Protein AF-A0A5A7MXD1-F1 (afdb_monomer_lite)

Foldseek 3Di:
DAEEEEEEDEAPPPDQPPPVVCVPPNSVVSSVLLVLLQVLVLVQVCVLCVVPPRYAYEYAYQDPVRQPPPSGPSRHYDHLDDDDPVSSVCSVCVVRVVPGVAYEYEYSNPSVDHSVNVVVCVVQSARFYQDQDDDDDDDDDDRPSDGDDPDDDPPDPDDDDDDDDDDDDDD

Sequence (171 aa):
MTGAVAVFVKTPGLTAPKTRLAASIGPDAAGEFYHHSLDAVEETVSRFLKPRADWIARWAVAEEEGVSHPRWQSFGARHTGPGDLGTRMWRIYEGLRRVHGRVFLIGADAPQLTAQHLKAAEKAWTAMILYSVRHRMGDSGCLAVGAWFPKRCGQCRAIARPMPEVIWNRP

Radius of gyration: 16.59 Å; chains: 1; bounding box: 41×43×44 Å

InterPro domains:
  IPR018641 Transferase 1, rSAM/selenodomain-associated [PF09837] (71-124)
  IPR018641 Transferase 1, rSAM/selenodomain-associated [PTHR36529] (4-124)
  IPR029044 Nucleotide-diphospho-sugar transferases [G3DSA:3.90.550.10] (2-140)
  IPR029044 Nucleotide-diphospho-sugar transferases [SSF53448] (11-133)

pLDDT: mean 75.47, std 26.31, range [23.06, 97.88]

Organism: NCBI:txid1236966

Structure (mmCIF, N/CA/C/O backbone):
data_AF-A0A5A7MXD1-F1
#
_entry.id   AF-A0A5A7MXD1-F1
#
loop_
_atom_site.group_PDB
_atom_site.id
_atom_site.type_symbol
_atom_site.label_atom_id
_atom_site.label_alt_id
_atom_site.label_comp_id
_atom_site.label_asym_id
_atom_site.label_entity_id
_atom_site.label_seq_id
_atom_site.pdbx_PDB_ins_code
_atom_site.Cartn_x
_atom_site.Cartn_y
_atom_site.Cartn_z
_atom_site.occupancy
_atom_site.B_iso_or_equiv
_atom_site.auth_seq_id
_atom_site.auth_comp_id
_atom_site.auth_asym_id
_atom_site.auth_atom_id
_atom_site.pdbx_PDB_model_num
ATOM 1 N N . MET A 1 1 ? -9.290 1.743 19.566 1.00 77.38 1 MET A N 1
ATOM 2 C CA . MET A 1 1 ? -8.172 2.705 19.398 1.00 77.38 1 MET A CA 1
ATOM 3 C C . MET A 1 1 ? -7.897 2.717 17.919 1.00 77.38 1 MET A C 1
ATOM 5 O O . MET A 1 1 ? -7.536 1.668 17.403 1.00 77.38 1 MET A O 1
ATOM 9 N N . THR A 1 2 ? -8.085 3.856 17.257 1.00 93.12 2 THR A N 1
ATOM 10 C CA . THR A 1 2 ? -8.047 3.906 15.793 1.00 93.12 2 THR A CA 1
ATOM 11 C C . THR A 1 2 ? -6.670 3.532 15.246 1.00 93.12 2 THR A C 1
ATOM 13 O O . THR A 1 2 ? -5.638 3.835 15.859 1.00 93.12 2 THR A O 1
ATOM 16 N N . GLY A 1 3 ? -6.649 2.891 14.079 1.00 93.44 3 GLY A N 1
ATOM 17 C CA . GLY A 1 3 ? -5.417 2.452 13.430 1.00 93.44 3 GLY A CA 1
ATOM 18 C C . GLY A 1 3 ? -5.383 2.735 11.933 1.00 93.44 3 GLY A C 1
ATOM 19 O O . GLY A 1 3 ? -6.415 2.921 11.292 1.00 93.44 3 GLY A O 1
ATOM 20 N N . ALA A 1 4 ? -4.183 2.776 11.365 1.00 95.50 4 ALA A N 1
ATOM 21 C CA . ALA A 1 4 ? -3.983 2.937 9.933 1.00 95.50 4 ALA A CA 1
ATOM 22 C C . ALA A 1 4 ? -2.896 1.997 9.409 1.00 95.50 4 ALA A C 1
ATOM 24 O O . ALA A 1 4 ? -1.856 1.824 10.044 1.00 95.50 4 ALA A O 1
ATOM 25 N N . VAL A 1 5 ? -3.114 1.435 8.223 1.00 95.88 5 VAL A N 1
ATOM 26 C CA . VAL A 1 5 ? -2.112 0.683 7.461 1.00 95.88 5 VAL A CA 1
ATOM 27 C C . VAL A 1 5 ? -1.791 1.449 6.181 1.00 95.88 5 VAL A C 1
ATOM 29 O O . VAL A 1 5 ? -2.646 1.605 5.316 1.00 95.88 5 VAL A O 1
ATOM 32 N N . ALA A 1 6 ? -0.563 1.933 6.038 1.00 96.69 6 ALA A N 1
ATOM 33 C CA . ALA A 1 6 ? -0.080 2.522 4.797 1.00 96.69 6 ALA A CA 1
ATOM 34 C C . ALA A 1 6 ? 0.698 1.481 3.995 1.00 96.69 6 ALA A C 1
ATOM 36 O O . ALA A 1 6 ? 1.716 0.973 4.467 1.00 96.69 6 ALA A O 1
ATOM 37 N N . VAL A 1 7 ? 0.244 1.194 2.779 1.00 96.38 7 VAL A N 1
ATOM 38 C CA . VAL A 1 7 ? 0.881 0.238 1.871 1.00 96.38 7 VAL A CA 1
ATOM 39 C C . VAL A 1 7 ? 1.630 0.999 0.790 1.00 96.38 7 VAL A C 1
ATOM 41 O O . VAL A 1 7 ? 1.019 1.663 -0.044 1.00 96.38 7 VAL A O 1
ATOM 44 N N . PHE A 1 8 ? 2.955 0.933 0.809 1.00 94.88 8 PHE A N 1
ATOM 45 C CA . PHE A 1 8 ? 3.789 1.657 -0.138 1.00 94.88 8 PHE A CA 1
ATOM 46 C C . PHE A 1 8 ? 3.901 0.925 -1.464 1.00 94.88 8 PHE A C 1
ATOM 48 O O . PHE A 1 8 ? 4.325 -0.235 -1.526 1.00 94.88 8 PHE A O 1
ATOM 55 N N . VAL A 1 9 ? 3.561 1.644 -2.528 1.00 94.62 9 VAL A N 1
ATOM 56 C CA . VAL A 1 9 ? 3.424 1.107 -3.880 1.00 94.62 9 VAL A CA 1
ATOM 57 C C . VAL A 1 9 ? 4.072 2.012 -4.914 1.00 94.62 9 VAL A C 1
ATOM 59 O O . VAL A 1 9 ? 4.235 3.215 -4.711 1.00 94.62 9 VAL A O 1
ATOM 62 N N . LYS A 1 10 ? 4.425 1.397 -6.038 1.00 93.44 10 LYS A N 1
ATOM 63 C CA . LYS A 1 10 ? 4.695 2.070 -7.300 1.00 93.44 10 LYS A CA 1
ATOM 64 C C . LYS A 1 10 ? 3.582 1.721 -8.268 1.00 93.44 10 LYS A C 1
ATOM 66 O O . LYS A 1 10 ? 3.098 0.592 -8.269 1.00 93.44 10 LYS A O 1
ATOM 71 N N . THR A 1 11 ? 3.179 2.669 -9.090 1.00 94.38 11 THR A N 1
ATOM 72 C CA . THR A 1 11 ? 2.104 2.457 -10.060 1.00 94.38 11 THR A CA 1
ATOM 73 C C . THR A 1 11 ? 2.590 1.573 -11.206 1.00 94.38 11 THR A C 1
ATOM 75 O O . THR A 1 11 ? 3.572 1.938 -11.865 1.00 94.38 11 THR A O 1
ATOM 78 N N . PRO A 1 12 ? 1.943 0.412 -11.454 1.00 90.75 12 PRO A N 1
ATOM 79 C CA . PRO A 1 12 ? 2.268 -0.417 -12.608 1.00 90.75 12 PRO A CA 1
ATOM 80 C C . PRO A 1 12 ? 2.231 0.406 -13.899 1.00 90.75 12 PRO A C 1
ATOM 82 O O . PRO A 1 12 ? 1.327 1.211 -14.096 1.00 90.75 12 PRO A O 1
ATOM 85 N N . GLY A 1 13 ? 3.240 0.242 -14.753 1.00 86.56 13 GLY A N 1
ATOM 86 C CA . GLY A 1 13 ? 3.360 0.980 -16.015 1.00 86.56 13 GLY A CA 1
ATOM 87 C C . GLY A 1 13 ? 4.001 2.373 -15.926 1.00 86.56 13 GLY A C 1
ATOM 88 O O . GLY A 1 13 ? 4.506 2.839 -16.940 1.00 86.56 13 GLY A O 1
ATOM 89 N N . LEU A 1 14 ? 4.068 3.020 -14.752 1.00 87.12 14 LEU A N 1
ATOM 90 C CA . LEU A 1 14 ? 4.726 4.335 -14.622 1.00 87.12 14 LEU A CA 1
ATOM 91 C C . LEU A 1 14 ? 6.211 4.229 -14.289 1.00 87.12 14 LEU A C 1
ATOM 93 O O . LEU A 1 14 ? 7.042 4.954 -14.824 1.00 87.12 14 LEU A O 1
ATOM 97 N N . THR A 1 15 ? 6.563 3.340 -13.367 1.00 81.38 15 THR A N 1
ATOM 98 C CA . THR A 1 15 ? 7.953 3.127 -12.964 1.00 81.38 15 THR A CA 1
ATOM 99 C C . THR A 1 15 ? 8.199 1.643 -12.820 1.00 81.38 15 THR A C 1
ATOM 101 O O . THR A 1 15 ? 7.475 0.976 -12.086 1.00 81.38 15 THR A O 1
ATOM 104 N N . ALA A 1 16 ? 9.258 1.139 -13.463 1.00 73.12 16 ALA A N 1
ATOM 105 C CA . ALA A 1 16 ? 9.643 -0.264 -13.375 1.00 73.12 16 ALA A CA 1
ATOM 106 C C . ALA A 1 16 ? 9.807 -0.686 -11.899 1.00 73.12 16 ALA A C 1
ATOM 108 O O . ALA A 1 16 ? 10.719 -0.207 -11.199 1.00 73.12 16 ALA A O 1
ATOM 109 N N . PRO A 1 17 ? 8.924 -1.554 -11.376 1.00 69.44 17 PRO A N 1
ATOM 110 C CA . PRO A 1 17 ? 9.089 -2.085 -10.041 1.00 69.44 17 PRO A CA 1
ATOM 111 C C . PRO A 1 17 ? 10.246 -3.091 -10.055 1.00 69.44 17 PRO A C 1
ATOM 113 O O . PRO A 1 17 ? 10.537 -3.736 -11.055 1.00 69.44 17 PRO A O 1
ATOM 116 N N . LYS A 1 18 ? 10.928 -3.229 -8.914 1.00 75.56 18 LYS A N 1
ATOM 117 C CA . LYS A 1 18 ? 11.862 -4.341 -8.665 1.00 75.56 18 LYS A CA 1
ATOM 118 C C . LYS A 1 18 ? 12.961 -4.530 -9.724 1.00 75.56 18 LYS A C 1
ATOM 120 O O . LYS A 1 18 ? 13.306 -5.659 -10.039 1.00 75.56 18 LYS A O 1
ATOM 125 N N . THR A 1 19 ? 13.607 -3.454 -10.171 1.00 78.06 19 THR A N 1
ATOM 126 C CA . THR A 1 19 ? 14.724 -3.493 -11.145 1.00 78.06 19 THR A CA 1
ATOM 127 C C . THR A 1 19 ? 15.810 -4.532 -10.829 1.00 78.06 19 THR A C 1
ATOM 129 O O . THR A 1 19 ? 16.324 -5.196 -11.722 1.00 78.06 19 THR A O 1
ATOM 132 N N . ARG A 1 20 ? 16.120 -4.745 -9.544 1.00 79.75 20 ARG A N 1
ATOM 133 C CA . ARG A 1 20 ? 17.055 -5.790 -9.092 1.00 79.75 20 ARG A CA 1
ATOM 134 C C . ARG A 1 20 ? 16.528 -7.222 -9.267 1.00 79.75 20 ARG A C 1
ATOM 136 O O . ARG A 1 20 ? 17.327 -8.112 -9.515 1.00 79.75 20 ARG A O 1
ATOM 143 N N . LEU A 1 21 ? 15.223 -7.448 -9.106 1.00 78.88 21 LEU A N 1
ATOM 144 C CA . LEU A 1 21 ? 14.584 -8.741 -9.381 1.00 78.88 21 LEU A CA 1
ATOM 145 C C . LEU A 1 21 ? 14.474 -8.960 -10.893 1.00 78.88 21 LEU A C 1
ATOM 147 O O . LEU A 1 21 ? 14.804 -10.037 -11.378 1.00 78.88 21 LEU A O 1
ATOM 151 N N . ALA A 1 22 ? 14.111 -7.914 -11.639 1.00 84.25 22 ALA A N 1
ATOM 152 C CA . ALA A 1 22 ? 14.071 -7.941 -13.097 1.00 84.25 22 ALA A CA 1
ATOM 153 C C . ALA A 1 22 ? 15.432 -8.319 -13.703 1.00 84.25 22 ALA A C 1
ATOM 155 O O . ALA A 1 22 ? 15.483 -9.086 -14.656 1.00 84.25 22 ALA A O 1
ATOM 156 N N . ALA A 1 23 ? 16.538 -7.871 -13.100 1.00 87.81 23 ALA A N 1
ATOM 157 C CA . ALA A 1 23 ? 17.883 -8.272 -13.512 1.00 87.81 23 ALA A CA 1
ATOM 158 C C . ALA A 1 23 ? 18.167 -9.781 -13.348 1.00 87.81 23 ALA A C 1
ATOM 160 O O . ALA A 1 23 ? 19.079 -10.290 -13.989 1.00 87.81 23 ALA A O 1
ATOM 161 N N . SER A 1 24 ? 17.418 -10.491 -12.495 1.00 88.19 24 SER A N 1
ATOM 162 C CA . SER A 1 24 ? 17.582 -11.936 -12.275 1.00 88.19 24 SER A CA 1
ATOM 163 C C . SER A 1 24 ? 16.565 -12.809 -13.008 1.00 88.19 24 SER A C 1
ATOM 165 O O . SER A 1 24 ? 16.939 -13.874 -13.480 1.00 88.19 24 SER A O 1
ATOM 167 N N . ILE A 1 25 ? 15.294 -12.393 -13.081 1.00 86.50 25 ILE A N 1
ATOM 168 C CA . ILE A 1 25 ? 14.196 -13.221 -13.622 1.00 86.50 25 ILE A CA 1
ATOM 169 C C . ILE A 1 25 ? 13.543 -12.624 -14.875 1.00 86.50 25 ILE A C 1
ATOM 171 O O . ILE A 1 25 ? 12.582 -13.179 -15.392 1.00 86.50 25 ILE A O 1
ATOM 175 N N . GLY A 1 26 ? 14.059 -11.497 -15.366 1.00 89.31 26 GLY A N 1
ATOM 176 C CA . GLY A 1 26 ? 13.472 -10.745 -16.469 1.00 89.31 26 GLY A CA 1
ATOM 177 C C . GLY A 1 26 ? 12.404 -9.738 -16.013 1.00 89.31 26 GLY A C 1
ATOM 178 O O . GLY A 1 26 ? 11.817 -9.882 -14.934 1.00 89.31 26 GLY A O 1
ATOM 179 N N . PRO A 1 27 ? 12.167 -8.678 -16.807 1.00 87.19 27 PRO A N 1
ATOM 180 C CA . PRO A 1 27 ? 11.205 -7.625 -16.483 1.00 87.19 27 PRO A CA 1
ATOM 181 C C . PRO A 1 27 ? 9.763 -8.137 -16.403 1.00 87.19 27 PRO A C 1
ATOM 183 O O . PRO A 1 27 ? 9.044 -7.720 -15.498 1.00 87.19 27 PRO A O 1
ATOM 186 N N . ASP A 1 28 ? 9.373 -9.070 -17.274 1.00 89.38 28 ASP A N 1
ATOM 187 C CA . ASP A 1 28 ? 8.002 -9.588 -17.336 1.00 89.38 28 ASP A CA 1
ATOM 188 C C . ASP A 1 28 ? 7.654 -10.383 -16.074 1.00 89.38 28 ASP A C 1
ATOM 190 O O . ASP A 1 28 ? 6.724 -10.025 -15.353 1.00 89.38 28 ASP A O 1
ATOM 194 N N . ALA A 1 29 ? 8.482 -11.370 -15.715 1.00 89.19 29 ALA A N 1
ATOM 195 C CA . ALA A 1 29 ? 8.286 -12.160 -14.499 1.00 89.19 29 ALA A CA 1
ATOM 196 C C . ALA A 1 29 ? 8.376 -11.302 -13.221 1.00 89.19 29 ALA A C 1
ATOM 198 O O . ALA A 1 29 ? 7.671 -11.548 -12.241 1.00 89.19 29 ALA A O 1
ATOM 199 N N . ALA A 1 30 ? 9.219 -10.263 -13.209 1.00 88.75 30 ALA A N 1
ATOM 200 C CA . ALA A 1 30 ? 9.266 -9.310 -12.100 1.00 88.75 30 ALA A CA 1
ATOM 201 C C . ALA A 1 30 ? 7.998 -8.441 -12.018 1.00 88.75 30 ALA A C 1
ATOM 203 O O . ALA A 1 30 ? 7.563 -8.100 -10.913 1.00 88.75 30 ALA A O 1
ATOM 204 N N . GLY A 1 31 ? 7.408 -8.096 -13.164 1.00 90.25 31 GLY A N 1
ATOM 205 C CA . GLY A 1 31 ? 6.117 -7.425 -13.269 1.00 90.25 31 GLY A CA 1
ATOM 206 C C . GLY A 1 31 ? 4.986 -8.298 -12.736 1.00 90.25 31 GLY A C 1
ATOM 207 O O . GLY A 1 31 ? 4.272 -7.871 -11.829 1.00 90.25 31 GLY A O 1
ATOM 208 N N . GLU A 1 32 ? 4.871 -9.538 -13.213 1.00 91.75 32 GLU A N 1
ATOM 209 C CA . GLU A 1 32 ? 3.882 -10.517 -12.736 1.00 91.75 32 GLU A CA 1
ATOM 210 C C . GLU A 1 32 ? 4.010 -10.765 -11.231 1.00 91.75 32 GLU A C 1
ATOM 212 O O . GLU A 1 32 ? 3.027 -10.672 -10.494 1.00 91.75 32 GLU A O 1
ATOM 217 N N . PHE A 1 33 ? 5.236 -10.975 -10.739 1.00 91.19 33 PHE A N 1
ATOM 218 C CA . PHE A 1 33 ? 5.500 -11.090 -9.306 1.00 91.19 33 PHE A CA 1
ATOM 219 C C . PHE A 1 33 ? 4.993 -9.867 -8.537 1.00 91.19 33 PHE A C 1
ATOM 221 O O . PHE A 1 33 ? 4.407 -10.008 -7.461 1.00 91.19 33 PHE A O 1
ATOM 228 N N . TYR A 1 34 ? 5.214 -8.659 -9.062 1.00 92.06 34 TYR A N 1
ATOM 229 C CA . TYR A 1 34 ? 4.740 -7.442 -8.418 1.00 92.06 34 TYR A CA 1
ATOM 230 C C . TYR A 1 34 ? 3.210 -7.366 -8.394 1.00 92.06 34 TYR A C 1
ATOM 232 O O . TYR A 1 34 ? 2.650 -7.050 -7.346 1.00 92.06 34 TYR A O 1
ATOM 240 N N . HIS A 1 35 ? 2.538 -7.713 -9.493 1.00 93.50 35 HIS A N 1
ATOM 241 C CA . HIS A 1 35 ? 1.077 -7.772 -9.557 1.00 93.50 35 HIS A CA 1
ATOM 242 C C . HIS A 1 35 ? 0.498 -8.766 -8.545 1.00 93.50 35 HIS A C 1
ATOM 244 O O . HIS A 1 35 ? -0.321 -8.375 -7.716 1.00 93.50 35 HIS A O 1
ATOM 250 N N . HIS A 1 36 ? 1.007 -9.998 -8.506 1.00 94.81 36 HIS A N 1
ATOM 251 C CA . HIS A 1 36 ? 0.577 -10.991 -7.519 1.00 94.81 36 HIS A CA 1
ATOM 252 C C . HIS A 1 36 ? 0.875 -10.568 -6.077 1.00 94.81 36 HIS A C 1
ATOM 254 O O . HIS A 1 36 ? 0.086 -10.832 -5.170 1.00 94.81 36 HIS A O 1
ATOM 260 N N . SER A 1 37 ? 1.994 -9.875 -5.851 1.00 93.88 37 SER A N 1
ATOM 261 C CA . SER A 1 37 ? 2.319 -9.340 -4.527 1.00 93.88 37 SER A CA 1
ATOM 262 C C . SER A 1 37 ? 1.331 -8.263 -4.084 1.00 93.88 37 SER A C 1
ATOM 264 O O . SER A 1 37 ? 0.936 -8.252 -2.917 1.00 93.88 37 SER A O 1
ATOM 266 N N . LEU A 1 38 ? 0.896 -7.391 -5.001 1.00 95.19 38 LEU A N 1
ATOM 267 C CA . LEU A 1 38 ? -0.130 -6.387 -4.719 1.00 95.19 38 LEU A CA 1
ATOM 268 C C . LEU A 1 38 ? -1.442 -7.045 -4.299 1.00 95.19 38 LEU A C 1
ATOM 270 O O . LEU A 1 38 ? -1.998 -6.661 -3.272 1.00 95.19 38 LEU A O 1
ATOM 274 N N . ASP A 1 39 ? -1.889 -8.055 -5.045 1.00 96.94 39 ASP A N 1
ATOM 275 C CA . ASP A 1 39 ? -3.135 -8.773 -4.765 1.00 96.94 39 ASP A CA 1
ATOM 276 C C . ASP A 1 39 ? -3.080 -9.471 -3.396 1.00 96.94 39 ASP A C 1
ATOM 278 O O . ASP A 1 39 ? -3.980 -9.311 -2.570 1.00 96.94 39 ASP A O 1
ATOM 282 N N . ALA A 1 40 ? -1.981 -10.174 -3.103 1.00 96.38 40 ALA A N 1
ATOM 283 C CA . ALA A 1 40 ? -1.794 -10.877 -1.833 1.00 96.38 40 ALA A CA 1
ATOM 284 C C . ALA A 1 40 ? -1.743 -9.924 -0.624 1.00 96.38 40 ALA A C 1
ATOM 286 O O . ALA A 1 40 ? -2.324 -10.202 0.435 1.00 96.38 40 ALA A O 1
ATOM 287 N N . VAL A 1 41 ? -1.055 -8.785 -0.761 1.00 95.88 41 VAL A N 1
ATOM 288 C CA . VAL A 1 41 ? -0.970 -7.774 0.302 1.00 95.88 41 VAL A CA 1
ATOM 289 C C . VAL A 1 41 ? -2.319 -7.089 0.502 1.00 95.88 41 VAL A C 1
ATOM 291 O O . VAL A 1 41 ? -2.745 -6.917 1.645 1.00 95.88 41 VAL A O 1
ATOM 294 N N . GLU A 1 42 ? -3.014 -6.733 -0.574 1.00 97.38 42 GLU A N 1
ATOM 295 C CA . GLU A 1 42 ? -4.354 -6.152 -0.517 1.00 97.38 42 GLU A CA 1
ATOM 296 C C . GLU A 1 42 ? -5.348 -7.084 0.172 1.00 97.38 42 GLU A C 1
ATOM 298 O O . GLU A 1 42 ? -6.060 -6.667 1.091 1.00 97.38 42 GLU A O 1
ATOM 303 N N . GLU A 1 43 ? -5.366 -8.360 -0.205 1.00 97.62 43 GLU A N 1
ATOM 304 C CA . GLU A 1 43 ? -6.215 -9.356 0.434 1.00 97.62 43 GLU A CA 1
ATOM 305 C C . GLU A 1 43 ? -5.881 -9.488 1.926 1.00 97.62 43 GLU A C 1
ATOM 307 O O . GLU A 1 43 ? -6.771 -9.488 2.783 1.00 97.62 43 GLU A O 1
ATOM 312 N N . THR A 1 44 ? -4.594 -9.549 2.263 1.00 96.38 44 THR A N 1
ATOM 313 C CA . THR A 1 44 ? -4.129 -9.644 3.648 1.00 96.38 44 THR A CA 1
ATOM 314 C C . THR A 1 44 ? -4.567 -8.451 4.491 1.00 96.38 44 THR A C 1
ATOM 316 O O . THR A 1 44 ? -5.078 -8.635 5.602 1.00 96.38 44 THR A O 1
ATOM 319 N N . VAL A 1 45 ? -4.397 -7.234 3.974 1.00 96.69 45 VAL A N 1
ATOM 320 C CA . VAL A 1 45 ? -4.824 -6.005 4.648 1.00 96.69 45 VAL A CA 1
ATOM 321 C C . VAL A 1 45 ? -6.343 -5.988 4.786 1.00 96.69 45 VAL A C 1
ATOM 323 O O . VAL A 1 45 ? -6.843 -5.767 5.886 1.00 96.69 45 VAL A O 1
ATOM 326 N N . SER A 1 46 ? -7.087 -6.335 3.738 1.00 97.06 46 SER A N 1
ATOM 327 C CA . SER A 1 46 ? -8.555 -6.404 3.770 1.00 97.06 46 SER A CA 1
ATOM 328 C C . SER A 1 46 ? -9.064 -7.387 4.829 1.00 97.06 46 SER A C 1
ATOM 330 O O . SER A 1 46 ? -9.935 -7.054 5.635 1.00 97.06 46 SER A O 1
ATOM 332 N N . ARG A 1 47 ? -8.472 -8.586 4.910 1.00 96.88 47 ARG A N 1
ATOM 333 C CA . ARG A 1 47 ? -8.781 -9.594 5.941 1.00 96.88 47 ARG A CA 1
ATOM 334 C C . ARG A 1 47 ? -8.453 -9.100 7.352 1.00 96.88 47 ARG A C 1
ATOM 336 O O . ARG A 1 47 ? -9.161 -9.436 8.302 1.00 96.88 47 ARG A O 1
ATOM 343 N N . PHE A 1 48 ? -7.384 -8.322 7.508 1.00 95.50 48 PHE A N 1
ATOM 344 C CA . PHE A 1 48 ? -7.026 -7.705 8.784 1.00 95.50 48 PHE A CA 1
ATOM 345 C C . PHE A 1 48 ? -8.003 -6.590 9.186 1.00 95.50 48 PHE A C 1
ATOM 347 O O . PHE A 1 48 ? -8.362 -6.507 10.362 1.00 95.50 48 PHE A O 1
ATOM 354 N N . LEU A 1 49 ? -8.478 -5.787 8.235 1.00 96.00 49 LEU A N 1
ATOM 355 C CA . LEU A 1 49 ? -9.419 -4.693 8.479 1.00 96.00 49 LEU A CA 1
ATOM 356 C C . LEU A 1 49 ? -10.859 -5.160 8.712 1.00 96.00 49 LEU A C 1
ATOM 358 O O . LEU A 1 49 ? -11.569 -4.532 9.484 1.00 96.00 49 LEU A O 1
ATOM 362 N N . LYS A 1 50 ? -11.295 -6.272 8.103 1.00 95.81 50 LYS A N 1
ATOM 363 C CA . LYS A 1 50 ? -12.687 -6.759 8.179 1.00 95.81 50 LYS A CA 1
ATOM 364 C C . LYS A 1 50 ? -13.289 -6.786 9.602 1.00 95.81 50 LYS A C 1
ATOM 366 O O . LYS A 1 50 ? -14.416 -6.331 9.754 1.00 95.81 50 LYS A O 1
ATOM 371 N N . PRO A 1 51 ? -12.596 -7.277 10.651 1.00 95.56 51 PRO A N 1
ATOM 372 C CA . PRO A 1 51 ? -13.117 -7.237 12.022 1.00 95.56 51 PRO A CA 1
ATOM 373 C C . PRO A 1 51 ? -12.804 -5.933 12.795 1.00 95.56 51 PRO A C 1
ATOM 375 O O . PRO A 1 51 ? -13.018 -5.894 14.003 1.00 95.56 51 PRO A O 1
ATOM 378 N N . ARG A 1 52 ? -12.245 -4.894 12.156 1.00 93.25 52 ARG A N 1
ATOM 379 C CA . ARG A 1 52 ? -11.717 -3.665 12.784 1.00 93.25 52 ARG A CA 1
ATOM 380 C C . ARG A 1 52 ? -12.325 -2.405 12.161 1.00 93.25 52 ARG A C 1
ATOM 382 O O . ARG A 1 52 ? -11.723 -1.781 11.293 1.00 93.25 52 ARG A O 1
ATOM 389 N N . ALA A 1 53 ? -13.499 -2.003 12.644 1.00 92.25 53 ALA A N 1
ATOM 390 C CA . ALA A 1 53 ? -14.203 -0.822 12.135 1.00 92.25 53 ALA A CA 1
ATOM 391 C C . ALA A 1 53 ? -13.455 0.508 12.368 1.00 92.25 53 ALA A C 1
ATOM 393 O O . ALA A 1 53 ? -13.675 1.473 11.644 1.00 92.25 53 ALA A O 1
ATOM 394 N N . ASP A 1 54 ? -12.563 0.574 13.363 1.00 94.56 54 ASP A N 1
ATOM 395 C CA . ASP A 1 54 ? -11.766 1.759 13.698 1.00 94.56 54 ASP A CA 1
ATOM 396 C C . ASP A 1 54 ? -10.396 1.802 12.994 1.00 94.56 54 ASP A C 1
ATOM 398 O O . ASP A 1 54 ? -9.566 2.670 13.289 1.00 94.56 54 ASP A O 1
ATOM 402 N N . TRP A 1 55 ? -10.151 0.886 12.052 1.00 96.12 55 TRP A N 1
ATOM 403 C CA . TRP A 1 55 ? -8.937 0.850 11.246 1.00 96.12 55 TRP A CA 1
ATOM 404 C C . TRP A 1 55 ? -9.197 1.206 9.787 1.00 96.12 55 TRP A C 1
ATOM 406 O O . TRP A 1 55 ? -10.205 0.825 9.201 1.00 96.12 55 TRP A O 1
ATOM 416 N N . ILE A 1 56 ? -8.225 1.879 9.179 1.00 97.00 56 ILE A N 1
ATOM 417 C CA . ILE A 1 56 ? -8.218 2.169 7.744 1.00 97.00 56 ILE A CA 1
ATOM 418 C C . ILE A 1 56 ? -6.951 1.629 7.083 1.00 97.00 56 ILE A C 1
ATOM 420 O O . ILE A 1 56 ? -5.928 1.422 7.739 1.00 97.00 56 ILE A O 1
ATOM 424 N N . ALA A 1 57 ? -6.988 1.469 5.765 1.00 97.31 57 ALA A N 1
ATOM 425 C CA . ALA A 1 57 ? -5.785 1.362 4.950 1.00 97.31 57 ALA A CA 1
ATOM 426 C C . ALA A 1 57 ? -5.667 2.557 4.005 1.00 97.31 57 ALA A C 1
ATOM 428 O O . ALA A 1 57 ? -6.640 3.276 3.788 1.00 97.31 57 ALA A O 1
ATOM 429 N N . ARG A 1 58 ? -4.463 2.771 3.468 1.00 97.69 58 ARG A N 1
ATOM 430 C CA . ARG A 1 58 ? -4.169 3.712 2.384 1.00 97.69 58 ARG A CA 1
ATOM 431 C C . ARG A 1 58 ? -3.067 3.167 1.489 1.00 97.69 58 ARG A C 1
ATOM 433 O O . ARG A 1 58 ? -2.053 2.679 1.989 1.00 97.69 58 ARG A O 1
ATOM 440 N N . TRP A 1 59 ? -3.213 3.352 0.184 1.00 97.88 59 TRP A N 1
ATOM 441 C CA . TRP A 1 59 ? -2.115 3.202 -0.765 1.00 97.88 59 TRP A CA 1
ATOM 442 C C . TRP A 1 59 ? -1.219 4.443 -0.699 1.00 97.88 59 TRP A C 1
ATOM 444 O O . TRP A 1 59 ? -1.654 5.560 -0.980 1.00 97.88 59 TRP A O 1
ATOM 454 N N . ALA A 1 60 ? 0.035 4.258 -0.299 1.00 97.38 60 ALA A N 1
ATOM 455 C CA . ALA A 1 60 ? 1.069 5.284 -0.292 1.00 97.38 60 ALA A CA 1
ATOM 456 C C . ALA A 1 60 ? 1.838 5.209 -1.621 1.00 97.38 60 ALA A C 1
ATOM 458 O O . ALA A 1 60 ? 2.805 4.457 -1.760 1.00 97.38 60 ALA A O 1
ATOM 459 N N . VAL A 1 61 ? 1.356 5.956 -2.613 1.00 97.19 61 VAL A N 1
ATOM 460 C CA . VAL A 1 61 ? 1.808 5.885 -4.008 1.00 97.19 61 VAL A CA 1
ATOM 461 C C . VAL A 1 61 ? 3.054 6.740 -4.206 1.00 97.19 61 VAL A C 1
ATOM 463 O O . VAL A 1 61 ? 3.088 7.903 -3.801 1.00 97.19 61 VAL A O 1
ATOM 466 N N . ALA A 1 62 ? 4.094 6.156 -4.795 1.00 94.50 62 ALA A N 1
ATOM 467 C CA . ALA A 1 62 ? 5.381 6.813 -4.985 1.00 94.50 62 ALA A CA 1
ATOM 468 C C . ALA A 1 62 ? 5.362 7.907 -6.063 1.00 94.50 62 ALA A C 1
ATOM 470 O O . ALA A 1 62 ? 6.123 8.867 -5.936 1.00 94.50 62 ALA A O 1
ATOM 471 N N . GLU A 1 63 ? 4.546 7.729 -7.101 1.00 95.12 63 GLU A N 1
ATOM 472 C CA . GLU A 1 63 ? 4.368 8.638 -8.235 1.00 95.12 63 GLU A CA 1
ATOM 473 C C . GLU A 1 63 ? 3.119 9.507 -8.031 1.00 95.12 63 GLU A C 1
ATOM 475 O O . GLU A 1 63 ? 2.073 9.010 -7.608 1.00 95.12 63 GLU A O 1
ATOM 480 N N . GLU A 1 64 ? 3.209 10.802 -8.331 1.00 95.56 64 GLU A N 1
ATOM 481 C CA . GLU A 1 64 ? 2.089 11.735 -8.159 1.00 95.56 64 GLU A CA 1
ATOM 482 C C . GLU A 1 64 ? 0.984 11.470 -9.184 1.00 95.56 64 GLU A C 1
ATOM 484 O O . GLU A 1 64 ? -0.193 11.358 -8.841 1.00 95.56 64 GLU A O 1
ATOM 489 N N . GLU A 1 65 ? 1.391 11.250 -10.429 1.00 95.38 65 GLU A N 1
ATOM 490 C CA . GLU A 1 65 ? 0.546 10.919 -11.574 1.00 95.38 65 GLU A CA 1
ATOM 491 C C . GLU A 1 65 ? -0.148 9.562 -11.393 1.00 95.38 65 GLU A C 1
ATOM 493 O O . GLU A 1 65 ? -1.197 9.301 -11.975 1.00 95.38 65 GLU A O 1
ATOM 498 N N . GLY A 1 66 ? 0.424 8.694 -10.555 1.00 94.75 66 GLY A N 1
ATOM 499 C CA . GLY A 1 66 ? -0.087 7.358 -10.276 1.00 94.75 66 GLY A CA 1
ATOM 500 C C . GLY A 1 66 ? -1.206 7.301 -9.239 1.00 94.75 66 GLY A C 1
ATOM 501 O O . GLY A 1 66 ? -1.840 6.259 -9.088 1.00 94.75 66 GLY A O 1
ATOM 502 N N . VAL A 1 67 ? -1.476 8.388 -8.511 1.00 96.38 67 VAL A N 1
ATOM 503 C CA . VAL A 1 67 ? -2.460 8.398 -7.411 1.00 96.38 67 VAL A CA 1
ATOM 504 C C . VAL A 1 67 ? -3.871 8.074 -7.897 1.00 96.38 67 VAL A C 1
ATOM 506 O O . VAL A 1 67 ? -4.602 7.366 -7.209 1.00 96.38 67 VAL A O 1
ATOM 509 N N . SER A 1 68 ? -4.256 8.558 -9.077 1.00 95.25 68 SER A N 1
ATOM 510 C CA . SER A 1 68 ? -5.585 8.334 -9.661 1.00 95.25 68 SER A CA 1
ATOM 511 C C . SER A 1 68 ? -5.729 6.976 -10.357 1.00 95.25 68 SER A C 1
ATOM 513 O O . SER A 1 68 ? -6.801 6.667 -10.879 1.00 95.25 68 SER A O 1
ATOM 515 N N . HIS A 1 69 ? -4.678 6.150 -10.370 1.00 95.94 69 HIS A N 1
ATOM 516 C CA . HIS A 1 69 ? -4.683 4.885 -11.090 1.00 95.94 69 HIS A CA 1
ATOM 517 C C . HIS A 1 69 ? -5.767 3.923 -10.545 1.00 95.94 69 HIS A C 1
ATOM 519 O O . HIS A 1 69 ? -5.842 3.712 -9.328 1.00 95.94 69 HIS A O 1
ATOM 525 N N . PRO A 1 70 ? -6.572 3.263 -11.408 1.00 94.81 70 PRO A N 1
ATOM 526 C CA . PRO A 1 70 ? -7.676 2.390 -10.982 1.00 94.81 70 PRO A CA 1
ATOM 527 C C . PRO A 1 70 ? -7.279 1.244 -10.039 1.00 94.81 70 PRO A C 1
ATOM 529 O O . PRO A 1 70 ? -8.094 0.778 -9.249 1.00 94.81 70 PRO A O 1
ATOM 532 N N . ARG A 1 71 ? -6.011 0.814 -10.067 1.00 94.94 71 ARG A N 1
ATOM 533 C CA . ARG A 1 71 ? -5.472 -0.208 -9.145 1.00 94.94 71 ARG A CA 1
ATOM 534 C C . ARG A 1 71 ? -5.630 0.168 -7.662 1.00 94.94 71 ARG A C 1
ATOM 536 O O . ARG A 1 71 ? -5.670 -0.737 -6.833 1.00 94.94 71 ARG A O 1
ATOM 543 N N . TRP A 1 72 ? -5.723 1.458 -7.326 1.00 96.12 72 TRP A N 1
ATOM 544 C CA . TRP A 1 72 ? -5.662 1.963 -5.947 1.00 96.12 72 TRP A CA 1
ATOM 545 C C . TRP A 1 72 ? -7.019 2.298 -5.310 1.00 96.12 72 TRP A C 1
ATOM 547 O O . TRP A 1 72 ? -7.072 2.962 -4.272 1.00 96.12 72 TRP A O 1
ATOM 557 N N . GLN A 1 73 ? -8.125 1.834 -5.892 1.00 94.38 73 GLN A N 1
ATOM 558 C CA . GLN A 1 73 ? -9.475 2.184 -5.427 1.00 94.38 73 GLN A CA 1
ATOM 559 C C . GLN A 1 73 ? -9.863 1.542 -4.084 1.00 94.38 73 GLN A C 1
ATOM 561 O O . GLN A 1 73 ? -10.678 2.097 -3.354 1.00 94.38 73 GLN A O 1
ATOM 566 N N . SER A 1 74 ? -9.257 0.414 -3.708 1.00 95.81 74 SER A N 1
ATOM 567 C CA . SER A 1 74 ? -9.668 -0.365 -2.530 1.00 95.81 74 SER A CA 1
ATOM 568 C C . SER A 1 74 ? -9.421 0.300 -1.177 1.00 95.81 74 SER A C 1
ATOM 570 O O . SER A 1 74 ? -10.203 0.095 -0.251 1.00 95.81 74 SER A O 1
ATOM 572 N N . PHE A 1 75 ? -8.362 1.104 -1.040 1.00 94.94 75 PHE A N 1
ATOM 573 C CA . PHE A 1 75 ? -7.981 1.738 0.234 1.00 94.94 75 PHE A CA 1
ATOM 574 C C . PHE A 1 75 ? -7.868 3.266 0.149 1.00 94.94 75 PHE A C 1
ATOM 576 O O . PHE A 1 75 ? -7.541 3.928 1.133 1.00 94.94 75 PHE A O 1
ATOM 583 N N . GLY A 1 76 ? -8.112 3.845 -1.027 1.00 93.62 76 GLY A N 1
ATOM 584 C CA . GLY A 1 76 ? -7.784 5.235 -1.321 1.00 93.62 76 GLY A CA 1
ATOM 585 C C . GLY A 1 76 ? -6.272 5.469 -1.428 1.00 93.62 76 GLY A C 1
ATOM 586 O O . GLY A 1 76 ? -5.462 4.899 -0.692 1.00 93.62 76 GLY A O 1
ATOM 587 N N . ALA A 1 77 ? -5.883 6.343 -2.350 1.00 96.69 77 ALA A N 1
ATOM 588 C CA . ALA A 1 77 ? -4.488 6.618 -2.668 1.00 96.69 77 ALA A CA 1
ATOM 589 C C . ALA A 1 77 ? -4.021 7.971 -2.125 1.00 96.69 77 ALA A C 1
ATOM 591 O O . ALA A 1 77 ? -4.784 8.935 -2.034 1.00 96.69 77 ALA A O 1
ATOM 592 N N . ARG A 1 78 ? -2.740 8.056 -1.769 1.00 95.88 78 ARG A N 1
ATOM 593 C CA . ARG A 1 78 ? -2.065 9.304 -1.416 1.00 95.88 78 ARG A CA 1
ATOM 594 C C . ARG A 1 78 ? -0.637 9.284 -1.940 1.00 95.88 78 ARG A C 1
ATOM 596 O O . ARG A 1 78 ? 0.101 8.342 -1.663 1.00 95.88 78 ARG A O 1
ATOM 603 N N . HIS A 1 79 ? -0.235 10.360 -2.613 1.00 97.38 79 HIS A N 1
ATOM 604 C CA . HIS A 1 79 ? 1.156 10.561 -3.008 1.00 97.38 79 HIS A CA 1
ATOM 605 C C . HIS A 1 79 ? 2.060 10.627 -1.765 1.00 97.38 79 HIS A C 1
ATOM 607 O O . HIS A 1 79 ? 1.781 11.354 -0.805 1.00 97.38 79 HIS A O 1
ATOM 613 N N . THR A 1 80 ? 3.173 9.892 -1.779 1.00 95.38 80 THR A N 1
ATOM 614 C CA . THR A 1 80 ? 4.175 9.930 -0.707 1.00 95.38 80 THR A CA 1
ATOM 615 C C . THR A 1 80 ? 4.919 11.256 -0.625 1.00 95.38 80 THR A C 1
ATOM 617 O O . THR A 1 80 ? 5.542 11.523 0.402 1.00 95.38 80 THR A O 1
ATOM 620 N N . GLY A 1 81 ? 4.871 12.073 -1.681 1.00 95.19 81 GLY A N 1
ATOM 621 C CA . GLY A 1 81 ? 5.672 13.277 -1.869 1.00 95.19 81 GLY A CA 1
ATOM 622 C C . GLY A 1 81 ? 7.116 12.972 -2.298 1.00 95.19 81 GLY A C 1
ATOM 623 O O . GLY A 1 81 ? 7.530 11.808 -2.327 1.00 95.19 81 GLY A O 1
ATOM 624 N N . PRO A 1 82 ? 7.920 14.015 -2.564 1.00 92.38 82 PRO A N 1
ATOM 625 C CA . PRO A 1 82 ? 9.298 13.874 -3.027 1.00 92.38 82 PRO A CA 1
ATOM 626 C C . PRO A 1 82 ? 10.253 13.425 -1.910 1.00 92.38 82 PRO A C 1
ATOM 628 O O . PRO A 1 82 ? 9.909 13.455 -0.720 1.00 92.38 82 PRO A O 1
ATOM 631 N N . GLY A 1 83 ? 11.476 13.064 -2.303 1.00 89.44 83 GLY A N 1
ATOM 632 C CA . GLY A 1 83 ? 12.572 12.676 -1.410 1.00 89.44 83 GLY A CA 1
ATOM 633 C C . GLY A 1 83 ? 12.942 11.198 -1.506 1.00 89.44 83 GLY A C 1
ATOM 634 O O . GLY A 1 83 ? 12.400 10.451 -2.330 1.00 89.44 83 GLY A O 1
ATOM 635 N N . ASP A 1 84 ? 13.878 10.781 -0.656 1.00 85.50 84 ASP A N 1
ATOM 636 C CA . ASP A 1 84 ? 14.260 9.379 -0.515 1.00 85.50 84 ASP A CA 1
ATOM 637 C C . ASP A 1 84 ? 13.164 8.549 0.177 1.00 85.50 84 ASP A C 1
ATOM 639 O O . ASP A 1 84 ? 12.134 9.057 0.634 1.00 85.50 84 ASP A O 1
ATOM 643 N N . LEU A 1 85 ? 13.373 7.233 0.234 1.00 82.75 85 LEU A N 1
ATOM 644 C CA . LEU A 1 85 ? 12.408 6.312 0.825 1.00 82.75 85 LEU A CA 1
ATOM 645 C C . LEU A 1 85 ? 12.121 6.635 2.302 1.00 82.75 85 LEU A C 1
ATOM 647 O O . LEU A 1 85 ? 10.962 6.620 2.709 1.00 82.75 85 LEU A O 1
ATOM 651 N N . GLY A 1 86 ? 13.148 6.969 3.089 1.00 83.31 86 GLY A N 1
ATOM 652 C CA . GLY A 1 86 ? 12.993 7.298 4.509 1.00 83.31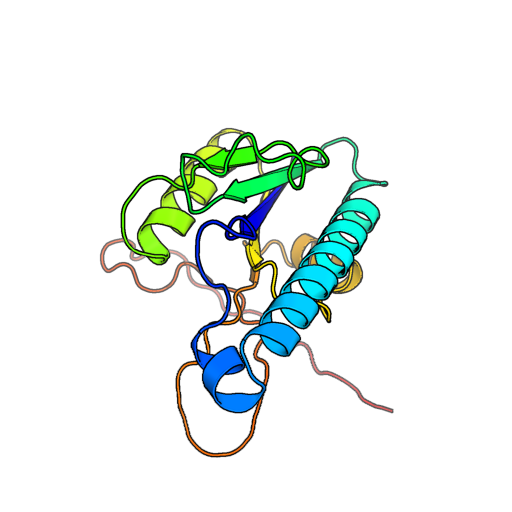 86 GLY A CA 1
ATOM 653 C C . GLY A 1 86 ? 12.140 8.547 4.730 1.00 83.31 86 GLY A C 1
ATOM 654 O O . GLY A 1 86 ? 11.233 8.542 5.561 1.00 83.31 86 GLY A O 1
ATOM 655 N N . THR A 1 87 ? 12.360 9.585 3.925 1.00 86.00 87 THR A N 1
ATOM 656 C CA . THR A 1 87 ? 11.596 10.839 3.939 1.00 86.00 87 THR A CA 1
ATOM 657 C C . THR A 1 87 ? 10.131 10.597 3.586 1.00 86.00 87 THR A C 1
ATOM 659 O O . THR A 1 87 ? 9.228 11.095 4.261 1.00 86.00 87 THR A O 1
ATOM 662 N N . ARG A 1 88 ? 9.878 9.784 2.554 1.00 89.38 88 ARG A N 1
ATOM 663 C CA . ARG A 1 88 ? 8.527 9.372 2.141 1.00 89.38 88 ARG A CA 1
ATOM 664 C C . ARG A 1 88 ? 7.812 8.596 3.245 1.00 89.38 88 ARG A C 1
ATOM 666 O O . ARG A 1 88 ? 6.662 8.899 3.565 1.00 89.38 88 ARG A O 1
ATOM 673 N N . MET A 1 89 ? 8.499 7.627 3.851 1.00 89.38 89 MET A N 1
ATOM 674 C CA . MET A 1 89 ? 7.978 6.828 4.962 1.00 89.38 89 MET A CA 1
ATOM 675 C C . MET A 1 89 ? 7.626 7.697 6.165 1.00 89.38 89 MET A C 1
ATOM 677 O O . MET A 1 89 ? 6.513 7.602 6.684 1.00 89.38 89 MET A O 1
ATOM 681 N N . TRP A 1 90 ? 8.536 8.590 6.559 1.00 87.88 90 TRP A N 1
ATOM 682 C CA . TRP A 1 90 ? 8.312 9.532 7.649 1.00 87.88 90 TRP A CA 1
ATOM 683 C C . TRP A 1 90 ? 7.099 10.422 7.390 1.00 87.88 90 TRP A C 1
ATOM 685 O O . TRP A 1 90 ? 6.236 10.519 8.255 1.00 87.88 90 TRP A O 1
ATOM 695 N N . ARG A 1 91 ? 6.976 11.014 6.196 1.00 92.50 91 ARG A N 1
ATOM 696 C CA . ARG A 1 91 ? 5.866 11.918 5.853 1.00 92.50 91 ARG A CA 1
ATOM 697 C C . ARG A 1 91 ? 4.500 11.242 5.985 1.00 92.50 91 ARG A C 1
ATOM 699 O O . ARG A 1 91 ? 3.573 11.820 6.550 1.00 92.50 91 ARG A O 1
ATOM 706 N N . ILE A 1 92 ? 4.369 10.015 5.483 1.00 93.75 92 ILE A N 1
ATOM 707 C CA . ILE A 1 92 ? 3.120 9.249 5.586 1.00 93.75 92 ILE A CA 1
ATOM 708 C C . ILE A 1 92 ? 2.837 8.853 7.036 1.00 93.75 92 ILE A C 1
ATOM 710 O O . ILE A 1 92 ? 1.723 9.062 7.518 1.00 93.75 92 ILE A O 1
ATOM 714 N N . TYR A 1 93 ? 3.841 8.334 7.748 1.00 92.25 93 TYR A N 1
ATOM 715 C CA . TYR A 1 93 ? 3.710 7.984 9.161 1.00 92.25 93 TYR A CA 1
ATOM 716 C C . TYR A 1 93 ? 3.285 9.185 10.008 1.00 92.25 93 TYR A C 1
ATOM 718 O O . TYR A 1 93 ? 2.370 9.090 10.824 1.00 92.25 93 TYR A O 1
ATOM 726 N N . GLU A 1 94 ? 3.923 10.332 9.789 1.00 90.44 94 GLU A N 1
ATOM 727 C CA . GLU A 1 94 ? 3.659 11.556 10.525 1.00 90.44 94 GLU A CA 1
ATOM 728 C C . GLU A 1 94 ? 2.250 12.099 10.274 1.00 90.44 94 GLU A C 1
ATOM 730 O O . GLU A 1 94 ? 1.589 12.539 11.212 1.00 90.44 94 GLU A O 1
ATOM 735 N N . GLY A 1 95 ? 1.761 12.022 9.035 1.00 92.19 95 GLY A N 1
ATOM 736 C CA . GLY A 1 95 ? 0.385 12.390 8.713 1.00 92.19 95 GLY A CA 1
ATOM 737 C C . GLY A 1 95 ? -0.635 11.488 9.411 1.00 92.19 95 GLY A C 1
ATOM 738 O O . GLY A 1 95 ? -1.597 11.982 9.995 1.00 92.19 95 GLY A O 1
ATOM 739 N N . LEU A 1 96 ? -0.408 10.171 9.402 1.00 92.31 96 LEU A N 1
ATOM 740 C CA . LEU A 1 96 ? -1.338 9.201 9.987 1.00 92.31 96 LEU A CA 1
ATOM 741 C C . LEU A 1 96 ? -1.327 9.219 11.522 1.00 92.31 96 LEU A C 1
ATOM 743 O O . LEU A 1 96 ? -2.394 9.162 12.129 1.00 92.31 96 LEU A O 1
ATOM 747 N N . ARG A 1 97 ? -0.162 9.360 12.171 1.00 90.56 97 ARG A N 1
ATOM 748 C CA . ARG A 1 97 ? -0.054 9.335 13.648 1.00 90.56 97 ARG A CA 1
ATOM 749 C C . ARG A 1 97 ? -0.749 10.511 14.337 1.00 90.56 97 ARG A C 1
ATOM 751 O O . ARG A 1 97 ? -1.000 10.450 15.532 1.00 90.56 97 ARG A O 1
ATOM 758 N N . ARG A 1 98 ? -1.015 11.602 13.607 1.00 92.25 98 ARG A N 1
ATOM 759 C CA . ARG A 1 98 ? -1.762 12.763 14.121 1.00 92.25 98 ARG A CA 1
ATOM 760 C C . ARG A 1 98 ? -3.254 12.465 14.296 1.00 92.25 98 ARG A C 1
ATOM 762 O O . ARG A 1 98 ? -3.919 13.173 15.039 1.00 92.25 98 ARG A O 1
ATOM 769 N N . VAL A 1 99 ? -3.765 11.440 13.609 1.00 93.94 99 VAL A N 1
ATOM 770 C CA . VAL A 1 99 ? -5.193 11.082 13.570 1.00 93.94 99 VAL A CA 1
ATOM 771 C C . VAL A 1 99 ? -5.446 9.695 14.172 1.00 93.94 99 VAL A C 1
ATOM 773 O O . VAL A 1 99 ? -6.500 9.450 14.757 1.00 93.94 99 VAL A O 1
ATOM 776 N N . HIS A 1 100 ? -4.479 8.784 14.055 1.00 91.38 100 HIS A N 1
ATOM 777 C CA . HIS A 1 100 ? -4.603 7.396 14.490 1.00 91.38 100 HIS A CA 1
ATOM 778 C C . HIS A 1 100 ? -3.652 7.081 15.641 1.00 91.38 100 HIS A C 1
ATOM 780 O O . HIS A 1 100 ? -2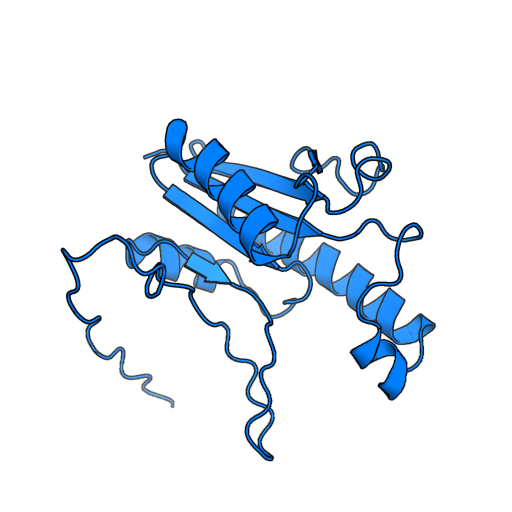.475 7.437 15.607 1.00 91.38 100 HIS A O 1
ATOM 786 N N . GLY A 1 101 ? -4.146 6.336 16.632 1.00 88.00 101 GLY A N 1
ATOM 787 C CA . GLY A 1 101 ? -3.331 5.870 17.758 1.00 88.00 101 GLY A CA 1
ATOM 788 C C . GLY A 1 101 ? -2.316 4.790 17.370 1.00 88.00 101 GLY A C 1
ATOM 789 O O . GLY A 1 101 ? -1.372 4.533 18.116 1.00 88.00 101 GLY A O 1
ATOM 790 N N . ARG A 1 102 ? -2.501 4.148 16.208 1.00 89.25 102 ARG A N 1
ATOM 791 C CA . ARG A 1 102 ? -1.612 3.111 15.666 1.00 89.25 102 ARG A CA 1
ATOM 792 C C . ARG A 1 102 ? -1.397 3.308 14.173 1.00 89.25 102 ARG A C 1
ATOM 794 O O . ARG A 1 102 ? -2.345 3.551 13.434 1.00 89.25 102 ARG A O 1
ATOM 801 N N . VAL A 1 103 ? -0.154 3.157 13.723 1.00 91.19 103 VAL A N 1
ATOM 802 C CA . VAL A 1 103 ? 0.197 3.250 12.303 1.00 91.19 103 VAL A CA 1
ATOM 803 C C . VAL A 1 103 ? 1.144 2.119 11.940 1.00 91.19 103 VAL A C 1
ATOM 805 O O . VAL A 1 103 ? 2.188 1.954 12.573 1.00 91.19 103 VAL A O 1
ATOM 808 N N . PHE A 1 104 ? 0.785 1.368 10.904 1.00 92.88 104 PHE A N 1
ATOM 809 C CA . PHE A 1 104 ? 1.645 0.390 10.255 1.00 92.88 104 PHE A CA 1
ATOM 810 C C . PHE A 1 104 ? 2.050 0.900 8.883 1.00 92.88 104 PHE A C 1
ATOM 812 O O . PHE A 1 104 ? 1.206 1.374 8.125 1.00 92.88 104 PHE A O 1
ATOM 819 N N . LEU A 1 105 ? 3.333 0.788 8.557 1.00 92.56 105 LEU A N 1
ATOM 820 C CA . LEU A 1 105 ? 3.827 1.024 7.204 1.00 92.56 105 LEU A CA 1
ATOM 821 C C . LEU A 1 105 ? 4.248 -0.322 6.629 1.00 92.56 105 LEU A C 1
ATOM 823 O O . LEU A 1 105 ? 5.046 -1.017 7.246 1.00 92.56 105 LEU A O 1
ATOM 827 N N . ILE A 1 106 ? 3.743 -0.713 5.470 1.00 92.25 106 ILE A N 1
ATOM 828 C CA . ILE A 1 106 ? 4.122 -1.981 4.846 1.00 92.25 106 ILE A CA 1
ATOM 829 C C . ILE A 1 106 ? 4.510 -1.777 3.382 1.00 92.25 106 ILE A C 1
ATOM 831 O O . ILE A 1 106 ? 3.986 -0.895 2.705 1.00 92.25 106 ILE A O 1
ATOM 835 N N . GLY A 1 107 ? 5.441 -2.589 2.895 1.00 90.31 107 GLY A N 1
ATOM 836 C CA . GLY A 1 107 ? 5.756 -2.713 1.477 1.00 90.31 107 GLY A CA 1
ATOM 837 C C . GLY A 1 107 ? 4.782 -3.654 0.770 1.00 90.31 107 GLY A C 1
ATOM 838 O O . GLY A 1 107 ? 4.300 -4.624 1.353 1.00 90.31 107 GLY A O 1
ATOM 839 N N . ALA A 1 108 ? 4.515 -3.377 -0.503 1.00 89.50 108 ALA A N 1
ATOM 840 C CA . ALA A 1 108 ? 3.611 -4.170 -1.332 1.00 89.50 108 ALA A CA 1
ATOM 841 C C . ALA A 1 108 ? 4.229 -5.429 -1.968 1.00 89.50 108 ALA A C 1
ATOM 843 O O . ALA A 1 108 ? 3.581 -6.105 -2.753 1.00 89.50 108 ALA A O 1
ATOM 844 N N . ASP A 1 109 ? 5.491 -5.737 -1.685 1.00 86.19 109 ASP A N 1
ATOM 845 C CA . ASP A 1 109 ? 6.247 -6.839 -2.293 1.00 86.19 109 ASP A CA 1
ATOM 846 C C . ASP A 1 109 ? 6.525 -7.988 -1.326 1.00 86.19 109 ASP A C 1
ATOM 848 O O . ASP A 1 109 ? 7.526 -8.697 -1.440 1.00 86.19 109 ASP A O 1
ATOM 852 N N . ALA A 1 110 ? 5.654 -8.128 -0.335 1.00 85.50 110 ALA A N 1
ATOM 853 C CA . ALA A 1 110 ? 5.720 -9.168 0.670 1.00 85.50 110 ALA A CA 1
ATOM 854 C C . ALA A 1 110 ? 4.469 -10.056 0.581 1.00 85.50 110 ALA A C 1
ATOM 856 O O . ALA A 1 110 ? 3.640 -10.000 1.487 1.00 85.50 110 ALA A O 1
ATOM 857 N N . PRO A 1 111 ? 4.306 -10.872 -0.480 1.00 88.75 111 PRO A N 1
ATOM 858 C CA . PRO A 1 111 ? 3.141 -11.754 -0.630 1.00 88.75 111 PRO A CA 1
ATOM 859 C C . PRO A 1 111 ? 2.990 -12.764 0.522 1.00 88.75 111 PRO A C 1
ATOM 861 O O . PRO A 1 111 ? 1.889 -13.194 0.833 1.00 88.75 111 PRO A O 1
ATOM 864 N N . GLN A 1 112 ? 4.084 -13.101 1.209 1.00 87.88 112 GLN A N 1
ATOM 865 C CA . GLN A 1 112 ? 4.105 -13.918 2.428 1.00 87.88 112 GLN A CA 1
ATOM 866 C C . GLN A 1 112 ? 3.573 -13.200 3.684 1.00 87.88 112 GLN A C 1
ATOM 868 O O . GLN A 1 112 ? 3.514 -13.794 4.764 1.00 87.88 112 GLN A O 1
ATOM 873 N N . LEU A 1 113 ? 3.258 -11.903 3.602 1.00 87.69 113 LEU A N 1
ATOM 874 C CA . LEU A 1 113 ? 2.614 -11.185 4.694 1.00 87.69 113 LEU A CA 1
ATOM 875 C C . LEU A 1 113 ? 1.235 -11.801 4.944 1.00 87.69 113 LEU A C 1
ATOM 877 O O . LEU A 1 113 ? 0.470 -12.014 4.017 1.00 87.69 113 LEU A O 1
ATOM 881 N N . THR A 1 114 ? 0.897 -12.050 6.207 1.00 90.25 114 THR A N 1
ATOM 882 C CA . THR A 1 114 ? -0.398 -12.613 6.588 1.00 90.25 114 THR A CA 1
ATOM 883 C C . THR A 1 114 ? -1.105 -11.683 7.561 1.00 90.25 114 THR A C 1
ATOM 885 O O . THR A 1 114 ? -0.481 -10.889 8.273 1.00 90.25 114 THR A O 1
ATOM 888 N N . ALA A 1 115 ? -2.426 -11.828 7.676 1.00 90.62 115 ALA A N 1
ATOM 889 C CA . ALA A 1 115 ? -3.194 -11.082 8.669 1.00 90.62 115 ALA A CA 1
ATOM 890 C C . ALA A 1 115 ? -2.752 -11.418 10.107 1.00 90.62 115 ALA A C 1
ATOM 892 O O . ALA A 1 115 ? -2.935 -10.607 11.012 1.00 90.62 115 ALA A O 1
ATOM 893 N N . GLN A 1 116 ? -2.153 -12.594 10.336 1.00 88.00 116 GLN A N 1
ATOM 894 C CA . GLN A 1 116 ? -1.592 -12.965 11.634 1.00 88.00 116 GLN A CA 1
ATOM 895 C C . GLN A 1 116 ? -0.347 -12.139 11.978 1.00 88.00 116 GLN A C 1
ATOM 897 O O . GLN A 1 116 ? -0.220 -11.733 13.131 1.00 88.00 116 GLN A O 1
ATOM 902 N N . HIS A 1 117 ? 0.507 -11.808 11.002 1.00 87.56 117 HIS A N 1
ATOM 903 C CA . HIS A 1 117 ? 1.629 -10.886 11.216 1.00 87.56 117 HIS A CA 1
ATOM 904 C C . HIS A 1 117 ? 1.132 -9.505 11.677 1.00 87.56 117 HIS A C 1
ATOM 906 O O . HIS A 1 117 ? 1.623 -8.971 12.669 1.00 87.56 117 HIS A O 1
ATOM 912 N N . LEU A 1 118 ? 0.093 -8.965 11.028 1.00 89.19 118 LEU A N 1
ATOM 913 C CA . LEU A 1 118 ? -0.518 -7.684 11.413 1.00 89.19 118 LEU A CA 1
ATOM 914 C C . LEU A 1 118 ? -1.179 -7.744 12.806 1.00 89.19 118 LEU A C 1
ATOM 916 O O . LEU A 1 118 ? -1.008 -6.835 13.616 1.00 89.19 118 LEU A O 1
ATOM 920 N N . LYS A 1 119 ? -1.878 -8.842 13.129 1.00 89.69 119 LYS A N 1
ATOM 921 C CA . LYS A 1 119 ? -2.467 -9.080 14.463 1.00 89.69 119 LYS A CA 1
ATOM 922 C C . LYS A 1 119 ? -1.405 -9.182 15.560 1.00 89.69 119 LYS A C 1
ATOM 924 O O . LYS A 1 119 ? -1.601 -8.657 16.653 1.00 89.69 119 LYS A O 1
ATOM 929 N N . ALA A 1 120 ? -0.300 -9.875 15.296 1.00 85.19 120 ALA A N 1
ATOM 930 C CA . ALA A 1 120 ? 0.799 -10.006 16.248 1.00 85.19 120 ALA A CA 1
ATOM 931 C C . ALA A 1 120 ? 1.441 -8.640 16.532 1.00 85.19 120 ALA A C 1
ATOM 933 O O . ALA A 1 120 ? 1.669 -8.291 17.689 1.00 85.19 120 ALA A O 1
ATOM 934 N N . ALA A 1 121 ? 1.634 -7.831 15.492 1.00 82.62 121 ALA A N 1
ATOM 935 C CA . ALA A 1 121 ? 2.156 -6.474 15.606 1.00 82.62 121 ALA A CA 1
ATOM 936 C C . ALA A 1 121 ? 1.255 -5.542 16.417 1.00 82.62 121 ALA A C 1
ATOM 938 O O . ALA A 1 121 ? 1.729 -4.774 17.255 1.00 82.62 121 ALA A O 1
ATOM 939 N N . GLU A 1 122 ? -0.057 -5.641 16.202 1.00 84.38 122 GLU A N 1
ATOM 940 C CA . GLU A 1 122 ? -1.047 -4.910 16.985 1.00 84.38 122 GLU A CA 1
ATOM 941 C C . GLU A 1 122 ? -0.942 -5.270 18.473 1.00 84.38 122 GLU A C 1
ATOM 943 O O . GLU A 1 122 ? -0.850 -4.374 19.316 1.00 84.38 122 GLU A O 1
ATOM 948 N N . LYS A 1 123 ? -0.871 -6.564 18.809 1.00 83.44 123 LYS A N 1
ATOM 949 C CA . LYS A 1 123 ? -0.718 -7.025 20.199 1.00 83.44 123 LYS A CA 1
ATOM 950 C C . LYS A 1 123 ? 0.591 -6.560 20.840 1.00 83.44 123 LYS A C 1
ATOM 952 O O . LYS A 1 123 ? 0.590 -6.190 22.007 1.00 83.44 123 LYS A O 1
ATOM 957 N N . ALA A 1 124 ? 1.683 -6.529 20.080 1.00 74.75 124 ALA A N 1
ATOM 958 C CA . ALA A 1 124 ? 3.002 -6.121 20.566 1.00 74.75 124 ALA A CA 1
ATOM 959 C C . ALA A 1 124 ? 3.142 -4.605 20.829 1.00 74.75 124 ALA A C 1
ATOM 961 O O . ALA A 1 124 ? 4.223 -4.155 21.204 1.00 74.75 124 ALA A O 1
ATOM 962 N N . TRP A 1 125 ? 2.090 -3.803 20.601 1.00 63.50 125 TRP A N 1
ATOM 963 C CA . TRP A 1 125 ? 2.073 -2.342 20.805 1.00 63.50 125 TRP A CA 1
ATOM 964 C C . TRP A 1 125 ? 3.210 -1.578 20.115 1.00 63.50 125 TRP A C 1
ATOM 966 O O . TRP A 1 125 ? 3.579 -0.473 20.505 1.00 63.50 125 TRP A O 1
ATOM 976 N N . THR A 1 126 ? 3.768 -2.173 19.070 1.00 54.91 126 THR A N 1
ATOM 977 C CA . THR A 1 126 ? 4.950 -1.660 18.394 1.00 54.91 126 THR A CA 1
ATOM 978 C C . THR A 1 126 ? 4.521 -1.009 17.088 1.00 54.91 126 THR A C 1
ATOM 980 O O . THR A 1 126 ? 3.708 -1.567 16.349 1.00 54.91 126 THR A O 1
ATOM 983 N N . ALA A 1 127 ? 5.059 0.177 16.793 1.00 52.41 127 ALA A N 1
ATOM 984 C CA . ALA A 1 127 ? 4.966 0.739 15.451 1.00 52.41 127 ALA A CA 1
ATOM 985 C C . ALA A 1 127 ? 5.657 -0.238 14.494 1.00 52.41 127 ALA A C 1
ATOM 987 O O . ALA A 1 127 ? 6.872 -0.419 14.558 1.00 52.41 127 ALA A O 1
ATOM 988 N N . MET A 1 128 ? 4.875 -0.927 13.664 1.00 54.25 128 MET A N 1
ATOM 989 C CA . MET A 1 128 ? 5.409 -1.921 12.748 1.00 54.25 128 MET A CA 1
ATOM 990 C C . MET A 1 128 ? 5.598 -1.303 11.372 1.00 54.25 128 MET A C 1
ATOM 992 O O . MET A 1 128 ? 4.640 -0.911 10.707 1.00 54.25 128 MET A O 1
ATOM 996 N N . ILE A 1 129 ? 6.850 -1.255 10.941 1.00 54.94 129 ILE A N 1
ATOM 997 C CA . ILE A 1 129 ? 7.196 -1.021 9.546 1.00 54.94 129 ILE A CA 1
ATOM 998 C C . ILE A 1 129 ? 7.631 -2.359 8.971 1.00 54.94 129 ILE A C 1
ATOM 1000 O O . ILE A 1 129 ? 8.641 -2.867 9.425 1.00 54.94 129 ILE A O 1
ATOM 1004 N N . LEU A 1 130 ? 6.918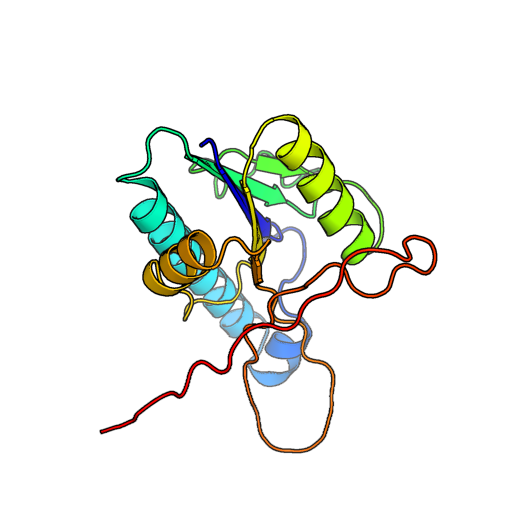 -2.929 8.006 1.00 53.44 130 LEU A N 1
ATOM 1005 C CA . LEU A 1 130 ? 7.387 -4.105 7.275 1.00 53.44 130 LEU A CA 1
ATOM 1006 C C . LEU A 1 130 ? 7.865 -3.676 5.903 1.00 53.44 130 LEU A C 1
ATOM 1008 O O . LEU A 1 130 ? 7.066 -3.427 5.009 1.00 53.44 130 LEU A O 1
ATOM 1012 N N . TYR A 1 131 ? 9.177 -3.595 5.738 1.00 46.47 131 TYR A N 1
ATOM 1013 C CA . TYR A 1 131 ? 9.787 -3.283 4.455 1.00 46.47 131 TYR A CA 1
ATOM 1014 C C . TYR A 1 131 ? 10.832 -4.328 4.091 1.00 46.47 131 TYR A C 1
ATOM 1016 O O . TYR A 1 131 ? 11.658 -4.719 4.912 1.00 46.47 131 TYR A O 1
ATOM 1024 N N . SER A 1 132 ? 10.840 -4.730 2.827 1.00 39.50 132 SER A N 1
ATOM 1025 C CA . SER A 1 132 ? 11.863 -5.584 2.227 1.00 39.50 132 SER A CA 1
ATOM 1026 C C . SER A 1 132 ? 13.115 -4.772 1.844 1.00 39.50 132 SER A C 1
ATOM 1028 O O . SER A 1 132 ? 13.504 -4.667 0.679 1.00 39.50 132 SER A O 1
ATOM 1030 N N . VAL A 1 133 ? 13.816 -4.172 2.811 1.00 36.25 133 VAL A N 1
ATOM 1031 C CA . VAL A 1 133 ? 15.145 -3.601 2.519 1.00 36.25 133 VAL A CA 1
ATOM 1032 C C . VAL A 1 133 ? 16.198 -4.697 2.666 1.00 36.25 133 VAL A C 1
ATOM 1034 O O . VAL A 1 133 ? 16.674 -4.986 3.758 1.00 36.25 133 VAL A O 1
ATOM 1037 N N . ARG A 1 134 ? 16.595 -5.316 1.547 1.00 36.66 134 ARG A N 1
ATOM 1038 C CA . ARG A 1 134 ? 17.783 -6.188 1.504 1.00 36.66 134 ARG A CA 1
ATOM 1039 C C . ARG A 1 134 ? 19.043 -5.317 1.593 1.00 36.66 134 ARG A C 1
ATOM 1041 O O . ARG A 1 134 ? 19.485 -4.795 0.565 1.00 36.66 134 ARG A O 1
ATOM 1048 N N . HIS A 1 135 ? 19.617 -5.176 2.788 1.00 28.73 135 HIS A N 1
ATOM 1049 C CA . HIS A 1 135 ? 21.042 -4.866 2.934 1.00 28.73 135 HIS A CA 1
ATOM 1050 C C . HIS A 1 135 ? 21.852 -6.160 2.789 1.00 28.73 135 HIS A C 1
ATOM 1052 O O . HIS A 1 135 ? 21.457 -7.214 3.281 1.00 28.73 135 HIS A O 1
ATOM 1058 N N . ARG A 1 136 ? 22.964 -6.081 2.053 1.00 27.36 136 ARG A N 1
ATOM 1059 C CA . ARG A 1 136 ? 23.891 -7.191 1.820 1.00 27.36 136 ARG A CA 1
ATOM 1060 C C . ARG A 1 136 ? 24.698 -7.452 3.097 1.00 27.36 136 ARG A C 1
ATOM 1062 O O . ARG A 1 136 ? 25.485 -6.601 3.492 1.00 27.36 136 ARG A O 1
ATOM 1069 N N . MET A 1 137 ? 24.551 -8.636 3.676 1.00 27.03 137 MET A N 1
ATOM 1070 C CA . MET A 1 137 ? 25.625 -9.337 4.383 1.00 27.03 137 MET A CA 1
ATOM 1071 C C . MET A 1 137 ? 25.544 -10.806 3.931 1.00 27.03 137 MET A C 1
ATOM 1073 O O . MET A 1 137 ? 24.443 -11.286 3.668 1.00 27.03 137 MET A O 1
ATOM 1077 N N . GLY A 1 138 ? 26.699 -11.421 3.674 1.00 28.11 138 GLY A N 1
ATOM 1078 C CA . GLY A 1 138 ? 26.892 -12.573 2.783 1.00 28.11 138 GLY A CA 1
ATOM 1079 C C . GLY A 1 138 ? 25.947 -13.770 2.951 1.00 28.11 138 GLY A C 1
ATOM 1080 O O . GLY A 1 138 ? 25.535 -14.115 4.051 1.00 28.11 138 GLY A O 1
ATOM 1081 N N . ASP A 1 139 ? 25.621 -14.367 1.804 1.00 33.03 139 ASP A N 1
ATOM 1082 C CA . ASP A 1 139 ? 25.287 -15.773 1.558 1.00 33.03 139 ASP A CA 1
ATOM 1083 C C . ASP A 1 139 ? 24.505 -16.513 2.646 1.00 33.03 139 ASP A C 1
ATOM 1085 O O . ASP A 1 139 ? 25.004 -17.409 3.314 1.00 33.03 139 ASP A O 1
ATOM 1089 N N . SER A 1 140 ? 23.233 -16.138 2.779 1.00 28.55 140 SER A N 1
ATOM 1090 C CA . SER A 1 140 ? 22.096 -16.955 3.229 1.00 28.55 140 SER A CA 1
ATOM 1091 C C . SER A 1 140 ? 20.857 -16.077 3.088 1.00 28.55 140 SER A C 1
ATOM 1093 O O . SER A 1 140 ? 20.672 -15.118 3.836 1.00 28.55 140 SER A O 1
ATOM 1095 N N . GLY A 1 141 ? 20.037 -16.318 2.064 1.00 23.86 141 GLY A N 1
ATOM 1096 C CA . GLY A 1 141 ? 18.891 -15.469 1.742 1.00 23.86 141 GLY A CA 1
ATOM 1097 C C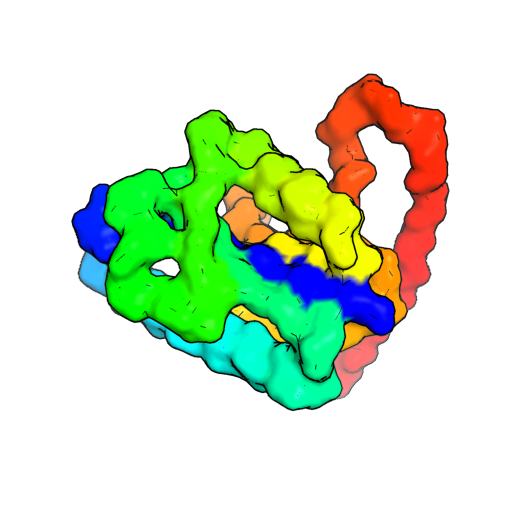 . GLY A 1 141 ? 17.806 -15.509 2.818 1.00 23.86 141 GLY A C 1
ATOM 1098 O O . GLY A 1 141 ? 16.844 -16.251 2.683 1.00 23.86 141 GLY A O 1
ATOM 1099 N N . CYS A 1 142 ? 17.923 -14.673 3.848 1.00 23.06 142 CYS A N 1
ATOM 1100 C CA . CYS A 1 142 ? 16.881 -14.472 4.845 1.00 23.06 142 CYS A CA 1
ATOM 1101 C C . CYS A 1 142 ? 16.019 -13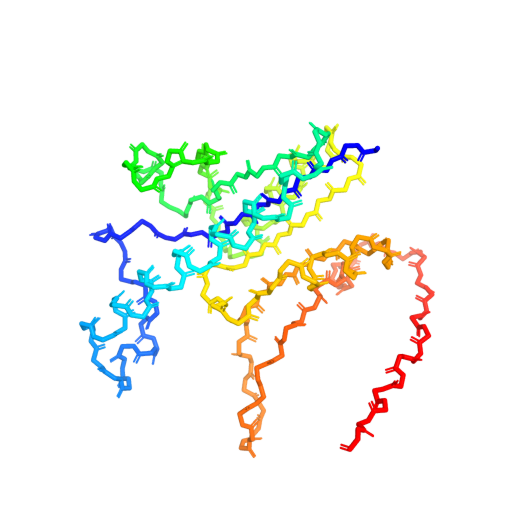.267 4.441 1.00 23.06 142 CYS A C 1
ATOM 1103 O O . CYS A 1 142 ? 16.507 -12.141 4.299 1.00 23.06 142 CYS A O 1
ATOM 1105 N N . LEU A 1 143 ? 14.729 -13.500 4.210 1.00 28.39 143 LEU A N 1
ATOM 1106 C CA . LEU A 1 143 ? 13.731 -12.445 4.096 1.00 28.39 143 LEU A CA 1
ATOM 1107 C C . LEU A 1 143 ? 13.418 -11.955 5.518 1.00 28.39 143 LEU A C 1
ATOM 1109 O O . LEU A 1 143 ? 12.516 -12.456 6.184 1.00 28.39 143 LEU A O 1
ATOM 1113 N N . ALA A 1 144 ? 14.188 -10.983 6.001 1.00 28.06 144 ALA A N 1
ATOM 1114 C CA . ALA A 1 144 ? 13.880 -10.327 7.260 1.00 28.06 144 ALA A CA 1
ATOM 1115 C C . ALA A 1 144 ? 12.673 -9.398 7.063 1.00 28.06 144 ALA A C 1
ATOM 1117 O O . ALA A 1 144 ? 12.770 -8.337 6.447 1.00 28.06 144 ALA A O 1
ATOM 1118 N N . VAL A 1 145 ? 11.526 -9.804 7.603 1.00 34.12 145 VAL A N 1
ATOM 1119 C CA . VAL A 1 145 ? 10.373 -8.941 7.883 1.00 34.12 145 VAL A CA 1
ATOM 1120 C C . VAL A 1 145 ? 10.791 -8.033 9.048 1.00 34.12 145 VAL A C 1
ATOM 1122 O O . VAL A 1 145 ? 10.517 -8.304 10.212 1.00 34.12 145 VAL A O 1
ATOM 1125 N N . GLY A 1 146 ? 11.608 -7.021 8.753 1.00 34.81 146 GLY A N 1
ATOM 1126 C CA . GLY A 1 146 ? 12.216 -6.171 9.770 1.00 34.81 146 GLY A CA 1
ATOM 1127 C C . GLY A 1 146 ? 11.254 -5.079 10.207 1.00 34.81 146 GLY A C 1
ATOM 1128 O O . GLY A 1 146 ? 10.983 -4.189 9.413 1.00 34.81 146 GLY A O 1
ATOM 1129 N N . ALA A 1 147 ? 10.788 -5.120 11.458 1.00 34.78 147 ALA A N 1
ATOM 1130 C CA . ALA A 1 147 ? 10.132 -3.985 12.100 1.00 34.78 147 ALA A CA 1
ATOM 1131 C C . ALA A 1 147 ? 11.134 -2.824 12.239 1.00 34.78 147 ALA A C 1
ATOM 1133 O O . ALA A 1 147 ? 12.114 -2.931 12.979 1.00 34.78 147 ALA A O 1
ATOM 1134 N N . TRP A 1 148 ? 10.911 -1.699 11.552 1.00 35.38 148 TRP A N 1
ATOM 1135 C CA . TRP A 1 148 ? 11.618 -0.459 11.894 1.00 35.38 148 TRP A CA 1
ATOM 1136 C C . TRP A 1 148 ? 11.079 0.051 13.227 1.00 35.38 148 TRP A C 1
ATOM 1138 O O . TRP A 1 148 ? 9.960 0.550 13.325 1.00 35.38 148 TRP A O 1
ATOM 1148 N N . PHE A 1 149 ? 11.909 -0.055 14.252 1.00 34.62 149 PHE A N 1
ATOM 1149 C CA . PHE A 1 149 ? 11.806 0.811 15.411 1.00 34.62 149 PHE A C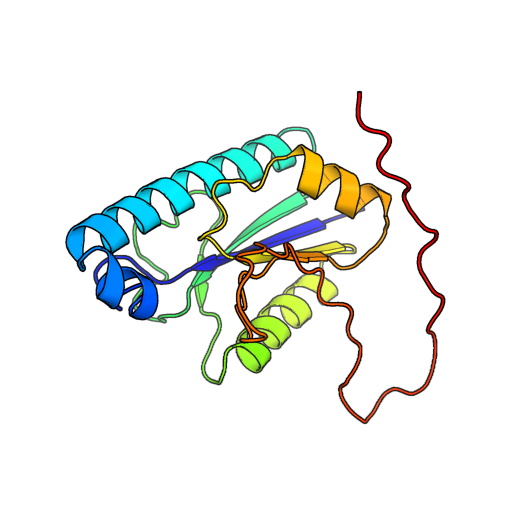A 1
ATOM 1150 C C . PHE A 1 149 ? 12.433 2.154 15.021 1.00 34.62 149 PHE A C 1
ATOM 1152 O O . PHE A 1 149 ? 13.509 2.134 14.415 1.00 34.62 149 PHE A O 1
ATOM 1159 N N . PRO A 1 150 ? 11.853 3.313 15.384 1.00 31.00 150 PRO A N 1
ATOM 1160 C CA . PRO A 1 150 ? 12.563 4.585 15.336 1.00 31.00 150 PRO A CA 1
ATOM 1161 C C . PRO A 1 150 ? 13.754 4.513 16.299 1.00 31.00 150 PRO A C 1
ATOM 1163 O O . PRO A 1 150 ? 13.695 4.902 17.460 1.00 31.00 150 PRO A O 1
ATOM 1166 N N . LYS A 1 151 ? 14.857 3.951 15.824 1.00 35.03 151 LYS A N 1
ATOM 1167 C CA . LYS A 1 151 ? 16.166 3.983 16.450 1.00 35.03 151 LYS A CA 1
ATOM 1168 C C . LYS A 1 151 ? 17.129 4.406 15.355 1.00 35.03 151 LYS A C 1
ATOM 1170 O O . LYS A 1 151 ? 17.381 3.637 14.435 1.00 35.03 151 LYS A O 1
ATOM 1175 N N . ARG A 1 152 ? 17.679 5.614 15.532 1.00 37.22 152 ARG A N 1
ATOM 1176 C CA . ARG A 1 152 ? 18.713 6.309 14.732 1.00 37.22 152 ARG A CA 1
ATOM 1177 C C . ARG A 1 152 ? 18.201 7.418 13.806 1.00 37.22 152 ARG A C 1
ATOM 1179 O O . ARG A 1 152 ? 18.492 7.443 12.621 1.00 37.22 152 ARG A O 1
ATOM 1186 N N . CYS A 1 153 ? 17.541 8.412 14.393 1.00 33.50 153 CYS A N 1
ATOM 1187 C CA . CYS A 1 153 ? 17.787 9.803 14.014 1.00 33.50 153 CYS A CA 1
ATOM 1188 C C . CYS A 1 153 ? 18.456 10.462 15.231 1.00 33.50 153 CYS A C 1
ATOM 1190 O O . CYS A 1 153 ? 17.997 10.259 16.356 1.00 33.50 153 CYS A O 1
ATOM 1192 N N . GLY A 1 154 ? 19.585 11.148 15.038 1.00 31.25 154 GLY A N 1
ATOM 1193 C CA . GLY A 1 154 ? 20.525 11.571 16.089 1.00 31.25 154 GLY A CA 1
ATOM 1194 C C . GLY A 1 154 ? 20.024 12.612 17.101 1.00 31.25 154 GLY A C 1
ATOM 1195 O O . GLY A 1 154 ? 20.844 13.206 17.789 1.00 31.25 154 GLY A O 1
ATOM 1196 N N . GLN A 1 155 ? 18.713 12.838 17.215 1.00 34.22 155 GLN A N 1
ATOM 1197 C CA . GLN A 1 155 ? 18.133 13.959 17.965 1.00 34.22 155 GLN A CA 1
ATOM 1198 C C . GLN A 1 155 ? 17.148 13.587 19.085 1.00 34.22 155 GLN A C 1
ATOM 1200 O O . GLN A 1 155 ? 16.611 14.484 19.726 1.00 34.22 155 GLN A O 1
ATOM 1205 N N . CYS A 1 156 ? 16.926 12.306 19.400 1.00 36.50 156 CYS A N 1
ATOM 1206 C CA . CYS A 1 156 ? 15.988 11.925 20.470 1.00 36.50 156 CYS A CA 1
ATOM 1207 C C . CYS A 1 156 ? 16.573 10.856 21.411 1.00 36.50 156 CYS A C 1
ATOM 1209 O O . CYS A 1 156 ? 16.422 9.656 21.188 1.00 36.50 156 CYS A O 1
ATOM 1211 N N . ARG A 1 157 ? 17.255 11.298 22.480 1.00 27.28 157 ARG A N 1
ATOM 1212 C CA . ARG A 1 157 ? 17.715 10.469 23.611 1.00 27.28 157 ARG A CA 1
ATOM 1213 C C . ARG A 1 157 ? 16.659 10.451 24.722 1.00 27.28 157 ARG A C 1
ATOM 1215 O O . ARG A 1 157 ? 16.752 11.248 25.641 1.00 27.28 157 ARG A O 1
ATOM 1222 N N . ALA A 1 158 ? 15.687 9.551 24.670 1.00 28.69 158 ALA A N 1
ATOM 1223 C CA . ALA A 1 158 ? 15.026 9.012 25.863 1.00 28.69 158 ALA A CA 1
ATOM 1224 C C . ALA A 1 158 ? 14.069 7.901 25.425 1.00 28.69 158 ALA A C 1
ATOM 1226 O O . ALA A 1 158 ? 13.380 8.049 24.424 1.00 28.69 158 ALA A O 1
ATOM 1227 N N . ILE A 1 159 ? 13.965 6.839 26.224 1.00 30.94 159 ILE A N 1
ATOM 1228 C CA . ILE A 1 159 ? 12.967 5.761 26.108 1.00 30.94 159 ILE A CA 1
ATOM 1229 C C . ILE A 1 159 ? 13.349 4.650 25.109 1.00 30.94 159 ILE A C 1
ATOM 1231 O O . ILE A 1 159 ? 12.815 4.520 24.012 1.00 30.94 159 ILE A O 1
ATOM 1235 N N . ALA A 1 160 ? 14.252 3.767 25.540 1.00 28.31 160 ALA A N 1
ATOM 1236 C CA . ALA A 1 160 ? 14.413 2.438 24.958 1.00 28.31 160 ALA A CA 1
ATOM 1237 C C . ALA A 1 160 ? 14.273 1.387 26.070 1.00 28.31 160 ALA A C 1
ATOM 1239 O O . ALA A 1 160 ? 15.072 1.374 27.002 1.00 28.31 160 ALA A O 1
ATOM 1240 N N . ARG A 1 161 ? 13.295 0.482 25.954 1.00 26.56 161 ARG A N 1
ATOM 1241 C CA . ARG A 1 161 ? 13.312 -0.818 26.642 1.00 26.56 161 ARG A CA 1
ATOM 1242 C C . ARG A 1 161 ? 13.322 -1.945 25.596 1.00 26.56 161 ARG A C 1
ATOM 1244 O O . ARG A 1 161 ? 12.709 -1.770 24.543 1.00 26.56 161 ARG A O 1
ATOM 1251 N N . PRO A 1 162 ? 14.065 -3.042 25.823 1.00 29.14 162 PRO A N 1
ATOM 1252 C CA . PRO A 1 162 ? 14.140 -4.173 24.897 1.00 29.14 162 PRO A CA 1
ATOM 1253 C C . PRO A 1 162 ? 12.836 -4.993 24.887 1.00 29.14 162 PRO A C 1
ATOM 1255 O O . PRO A 1 162 ? 12.142 -5.063 25.900 1.00 29.14 162 PRO A O 1
ATOM 1258 N N . MET A 1 163 ? 12.513 -5.600 23.737 1.00 31.03 163 MET A N 1
ATOM 1259 C CA . MET A 1 163 ? 11.473 -6.635 23.631 1.00 31.03 163 MET A CA 1
ATOM 1260 C C . MET A 1 163 ? 11.904 -7.900 24.397 1.00 31.03 163 MET A C 1
ATOM 1262 O O . MET A 1 163 ? 13.095 -8.215 24.381 1.00 31.03 163 MET A O 1
ATOM 1266 N N . PRO A 1 164 ? 10.969 -8.647 25.011 1.00 27.02 164 PRO A N 1
ATOM 1267 C CA . PRO A 1 164 ? 11.238 -10.001 25.484 1.00 27.02 164 PRO A CA 1
ATOM 1268 C C . PRO A 1 164 ? 11.425 -10.956 24.292 1.00 27.02 164 PRO A C 1
ATOM 1270 O O . PRO A 1 164 ? 10.734 -10.832 23.279 1.00 27.02 164 PRO A O 1
ATOM 1273 N N . GLU A 1 165 ? 12.362 -11.898 24.413 1.00 26.33 165 GLU A N 1
ATOM 1274 C CA . GLU A 1 165 ? 12.558 -12.992 23.456 1.00 26.33 165 GLU A CA 1
ATOM 1275 C C . GLU A 1 165 ? 11.252 -13.771 23.256 1.00 26.33 165 GLU A C 1
ATOM 1277 O O . GLU A 1 165 ? 10.720 -14.377 24.185 1.00 26.33 165 GLU A O 1
ATOM 1282 N N . VAL A 1 166 ? 10.737 -13.778 22.027 1.00 31.00 166 VAL A N 1
ATOM 1283 C CA . VAL A 1 166 ? 9.704 -14.731 21.616 1.00 31.00 166 VAL A CA 1
ATOM 1284 C C . VAL A 1 166 ? 10.431 -15.960 21.084 1.00 31.00 166 VAL A C 1
ATOM 1286 O O . VAL A 1 166 ? 10.921 -15.968 19.954 1.00 31.00 166 VAL A O 1
ATOM 1289 N N . ILE A 1 167 ? 10.537 -16.981 21.932 1.00 27.52 167 ILE A N 1
ATOM 1290 C CA . ILE A 1 167 ? 11.077 -18.296 21.583 1.00 27.52 167 ILE A CA 1
ATOM 1291 C C . ILE A 1 167 ? 10.103 -18.958 20.600 1.00 27.52 167 ILE A C 1
ATOM 1293 O O . ILE A 1 167 ? 8.968 -19.284 20.948 1.00 27.52 167 ILE A O 1
ATOM 1297 N N . TRP A 1 168 ? 10.541 -19.148 19.357 1.00 27.30 168 TRP A N 1
ATOM 1298 C CA . TRP A 1 168 ? 9.829 -19.960 18.375 1.00 27.30 168 TRP A CA 1
ATOM 1299 C C . TRP A 1 168 ? 10.070 -21.439 18.687 1.00 27.30 168 TRP A C 1
ATOM 1301 O O . TRP A 1 168 ? 11.060 -22.011 18.235 1.00 27.30 168 TRP A O 1
ATOM 1311 N N . ASN A 1 169 ? 9.172 -22.071 19.444 1.00 24.62 169 ASN A N 1
ATOM 1312 C CA . ASN A 1 169 ? 9.133 -23.531 19.487 1.00 24.62 169 ASN A CA 1
ATOM 1313 C C . ASN A 1 169 ? 8.628 -24.049 18.133 1.00 24.62 169 ASN A C 1
ATOM 1315 O O . ASN A 1 169 ? 7.499 -23.761 17.731 1.00 24.62 169 ASN A O 1
ATOM 1319 N N . ARG A 1 170 ? 9.485 -24.795 17.431 1.00 27.23 170 ARG A N 1
ATOM 1320 C CA . ARG A 1 170 ? 9.100 -25.640 16.294 1.00 27.23 170 ARG A CA 1
ATOM 1321 C C . ARG A 1 170 ? 8.531 -26.967 16.825 1.00 27.23 170 ARG A C 1
ATOM 1323 O O . ARG A 1 170 ? 9.028 -27.424 17.855 1.00 27.23 170 ARG A O 1
ATOM 1330 N N . PRO A 1 171 ? 7.562 -27.607 16.154 1.00 34.69 171 PRO A N 1
ATOM 1331 C CA . PRO A 1 171 ? 7.556 -29.062 16.068 1.00 34.69 171 PRO A CA 1
ATOM 1332 C C . PRO A 1 171 ? 8.699 -29.557 15.165 1.00 34.69 171 PRO A C 1
ATOM 1334 O O . PRO A 1 171 ? 9.030 -28.855 14.178 1.00 34.69 171 PRO A O 1
#

Secondary structure (DSSP, 8-state):
--EEEEEEE--TTTS-TTHHHHHHH-HHHHHHHHHHHHHHHHHHHHHHHTT-TTEEEEEEESSSTTTT-GGGTTT-EEE--SS-HHHHHHHHHHHHHTT-SEEEEEETT-TT--HHHHHHHHHTT---EEE------SS------EE--S---TT------PPPP------